Protein AF-A0A8J4RQ46-F1 (afdb_monomer_lite)

Foldseek 3Di:
DDDDDPVQWAAAPPDRDIDGVVVDDPVPPDPHDHDPCRVDVPDDPPDPPPPPPPDPPPPDDDDDDDDDDDDDPPPDDDPVNVVVVVVVVVVVVVVVVVVVVVVVVVVVVVVVVVVVVVVVVVVVVVVVVVVVVVVVD

Radius of gyration: 31.61 Å; chains: 1; bounding box: 64×45×90 Å

pLDDT: mean 75.79, std 17.96, range [39.09, 96.69]

Secondary structure (DSSP, 8-state):
-PPPPTTSEEE-SSSS-EEEGGGS-TT--SS----HHHH-TT--SS-------S--------------S------PPPHHHHHHHHHHHHHHHHHHHHHHHHHHHHHHHHHHHHHHHHHHHHHHHHHHHHHHHHTT-

Organism: NCBI:txid60419

Structure (mmCIF, N/CA/C/O backbone):
data_AF-A0A8J4RQ46-F1
#
_entry.id   AF-A0A8J4RQ46-F1
#
loop_
_atom_site.group_PDB
_atom_site.id
_atom_site.type_symbol
_atom_site.label_atom_id
_atom_site.label_alt_id
_atom_site.label_comp_id
_atom_site.label_asym_id
_atom_site.label_entity_id
_atom_site.label_seq_id
_atom_site.pdbx_PDB_ins_code
_atom_site.Cartn_x
_atom_site.Cartn_y
_atom_site.Cartn_z
_atom_site.occupancy
_atom_site.B_iso_or_equiv
_atom_site.auth_seq_id
_atom_site.auth_comp_id
_atom_site.auth_asym_id
_atom_site.auth_atom_id
_atom_site.pdbx_PDB_model_num
ATOM 1 N N . MET A 1 1 ? -2.912 -4.728 -5.666 1.00 60.19 1 MET A N 1
ATOM 2 C CA . MET A 1 1 ? -3.893 -5.707 -6.179 1.00 60.19 1 MET A CA 1
ATOM 3 C C . MET A 1 1 ? -4.315 -6.600 -5.025 1.00 60.19 1 MET A C 1
ATOM 5 O O . MET A 1 1 ? -3.436 -6.965 -4.250 1.00 60.19 1 MET A O 1
ATOM 9 N N . PRO A 1 2 ? -5.613 -6.889 -4.857 1.00 73.19 2 PRO A N 1
ATOM 10 C CA . PRO A 1 2 ? -6.072 -7.859 -3.867 1.00 73.19 2 PRO A CA 1
ATOM 11 C C . PRO A 1 2 ? -5.548 -9.264 -4.205 1.00 73.19 2 PRO A C 1
ATOM 13 O O . PRO A 1 2 ? -5.296 -9.569 -5.369 1.00 73.19 2 PRO A O 1
ATOM 16 N N . LEU A 1 3 ? -5.357 -10.101 -3.183 1.00 68.81 3 LEU A N 1
ATOM 17 C CA . LEU A 1 3 ? -4.993 -11.506 -3.374 1.00 68.81 3 LEU A CA 1
ATOM 18 C C . LEU A 1 3 ? -6.173 -12.268 -4.006 1.00 68.81 3 LEU A C 1
ATOM 20 O O . LEU A 1 3 ? -7.305 -12.076 -3.555 1.00 68.81 3 LEU A O 1
ATOM 24 N N . PRO A 1 4 ? -5.933 -13.138 -5.007 1.00 76.06 4 PRO A N 1
ATOM 25 C CA . PRO A 1 4 ? -6.993 -13.926 -5.622 1.00 76.06 4 PRO A CA 1
ATOM 26 C C . PRO A 1 4 ? -7.638 -14.907 -4.647 1.00 76.06 4 PRO A C 1
ATOM 28 O O . PRO A 1 4 ? -6.987 -15.466 -3.753 1.00 76.06 4 PRO A O 1
ATOM 31 N N . LEU A 1 5 ? -8.926 -15.166 -4.874 1.00 80.38 5 LEU A N 1
ATOM 32 C CA . LEU A 1 5 ? -9.668 -16.208 -4.171 1.00 80.38 5 LEU A CA 1
ATOM 33 C C . LEU A 1 5 ? -9.029 -17.589 -4.416 1.00 80.38 5 LEU A C 1
ATOM 35 O O . LEU A 1 5 ? -8.454 -17.818 -5.481 1.00 80.38 5 LEU A O 1
ATOM 39 N N . PRO A 1 6 ? -9.146 -18.546 -3.473 1.00 79.00 6 PRO A N 1
ATOM 40 C CA . PRO A 1 6 ? -8.513 -19.862 -3.591 1.00 79.00 6 PRO A CA 1
ATOM 41 C C . PRO A 1 6 ? -8.849 -20.656 -4.860 1.00 79.00 6 PRO A C 1
ATOM 43 O O . PRO A 1 6 ? -8.030 -21.448 -5.304 1.00 79.00 6 PRO A O 1
ATOM 46 N N . ILE A 1 7 ? -10.034 -20.442 -5.433 1.00 80.44 7 ILE A N 1
ATOM 47 C CA . ILE A 1 7 ? -10.521 -21.148 -6.630 1.00 80.44 7 ILE A CA 1
ATOM 48 C C . ILE A 1 7 ? -9.945 -20.539 -7.919 1.00 80.44 7 ILE A C 1
ATOM 50 O O . ILE A 1 7 ? -9.837 -21.215 -8.939 1.00 80.44 7 ILE A O 1
ATOM 54 N N . ASP A 1 8 ? -9.559 -19.266 -7.865 1.00 82.62 8 ASP A N 1
ATOM 55 C CA . ASP A 1 8 ? -9.126 -18.484 -9.025 1.00 82.62 8 ASP A CA 1
ATOM 56 C C . ASP A 1 8 ? -7.611 -18.235 -9.027 1.00 82.62 8 ASP A C 1
ATOM 58 O O . ASP A 1 8 ? -7.089 -17.391 -9.757 1.00 82.62 8 ASP A O 1
ATOM 62 N N . ARG A 1 9 ? -6.884 -18.974 -8.184 1.00 87.06 9 ARG A N 1
ATOM 63 C CA . ARG A 1 9 ? -5.434 -18.875 -8.060 1.00 87.06 9 ARG A CA 1
ATOM 64 C C . ARG A 1 9 ? -4.755 -20.175 -8.457 1.00 87.06 9 ARG A C 1
ATOM 66 O O . ARG A 1 9 ? -5.189 -21.261 -8.086 1.00 87.06 9 ARG A O 1
ATOM 73 N N . LEU A 1 10 ? -3.639 -20.041 -9.151 1.00 87.00 10 LEU A N 1
ATOM 74 C CA . LEU A 1 10 ? -2.730 -21.120 -9.499 1.00 87.00 10 LEU A CA 1
ATOM 75 C C . LEU A 1 10 ? -1.450 -20.937 -8.688 1.00 87.00 10 LEU A C 1
ATOM 77 O O . LEU A 1 10 ? -0.909 -19.833 -8.642 1.00 87.00 10 LEU A O 1
ATOM 81 N N . VAL A 1 11 ? -0.989 -22.002 -8.031 1.00 89.00 11 VAL A N 1
ATOM 82 C CA . VAL A 1 11 ? 0.237 -22.001 -7.219 1.00 89.00 11 VAL A CA 1
ATOM 83 C C . VAL A 1 11 ? 1.302 -22.810 -7.940 1.00 89.00 11 VAL A C 1
ATOM 85 O O . VAL A 1 11 ? 1.012 -23.890 -8.455 1.00 89.00 11 VAL A O 1
ATOM 88 N N . CYS A 1 12 ? 2.511 -22.259 -8.042 1.00 90.00 12 CYS A N 1
ATOM 89 C CA . CYS A 1 12 ? 3.616 -22.923 -8.725 1.00 90.00 12 CYS A CA 1
ATOM 90 C C . CYS A 1 12 ? 4.026 -24.195 -7.970 1.00 90.00 12 CYS A C 1
ATOM 92 O O . CYS A 1 12 ? 4.080 -24.196 -6.743 1.00 90.00 12 CYS A O 1
ATOM 94 N N . LEU A 1 13 ? 4.372 -25.263 -8.693 1.00 89.69 13 LEU A N 1
ATOM 95 C CA . LEU A 1 13 ? 4.847 -26.503 -8.065 1.00 89.69 13 LEU A CA 1
ATOM 96 C C . LEU A 1 13 ? 6.191 -26.361 -7.333 1.00 89.69 13 LEU A C 1
ATOM 98 O O . LEU A 1 13 ? 6.443 -27.084 -6.375 1.00 89.69 13 LEU A O 1
ATOM 102 N N . ASN A 1 14 ? 7.052 -25.446 -7.783 1.00 89.69 14 ASN A N 1
ATOM 103 C CA . ASN A 1 14 ? 8.446 -25.376 -7.334 1.00 89.69 14 ASN A CA 1
ATOM 104 C C . ASN A 1 14 ? 8.740 -24.187 -6.407 1.00 89.69 14 ASN A C 1
ATOM 106 O O . ASN A 1 14 ? 9.856 -24.065 -5.904 1.00 89.69 14 ASN A O 1
ATOM 110 N N . CYS A 1 15 ? 7.779 -23.281 -6.203 1.00 88.69 15 CYS A N 1
ATOM 111 C CA . CYS A 1 15 ? 7.960 -22.084 -5.381 1.00 88.69 15 CYS A CA 1
ATOM 112 C C . CYS A 1 15 ? 6.608 -21.497 -4.928 1.00 8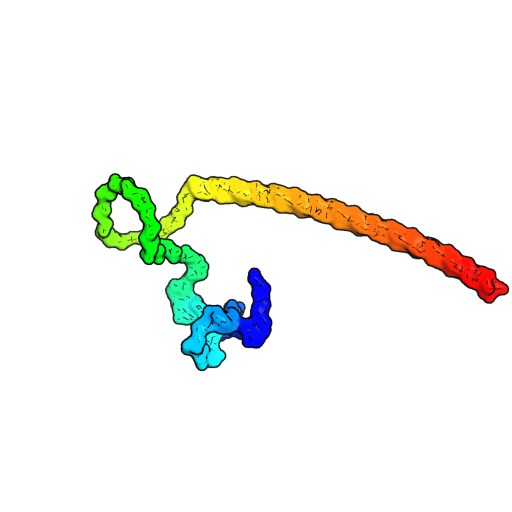8.69 15 CYS A C 1
ATOM 114 O O . CYS A 1 15 ? 5.580 -21.789 -5.535 1.00 88.69 15 CYS A O 1
ATOM 116 N N . PRO A 1 16 ? 6.572 -20.608 -3.919 1.00 89.94 16 PRO A N 1
ATOM 117 C CA . PRO A 1 16 ? 5.328 -20.003 -3.425 1.00 89.94 16 PRO A CA 1
ATOM 118 C C . PRO A 1 16 ? 4.733 -18.920 -4.358 1.00 89.94 16 PRO A C 1
ATOM 120 O O . PRO A 1 16 ? 4.044 -18.012 -3.897 1.00 89.94 16 PRO A O 1
ATOM 123 N N . SER A 1 17 ? 5.005 -18.973 -5.668 1.00 87.81 17 SER A N 1
ATOM 124 C CA . SER A 1 17 ? 4.465 -18.024 -6.651 1.00 87.81 17 SER A CA 1
ATOM 125 C C . SER A 1 17 ? 2.996 -18.320 -6.967 1.00 87.81 17 SER A C 1
ATOM 127 O O . SER A 1 17 ? 2.614 -19.482 -7.118 1.00 87.81 17 SER A O 1
ATOM 129 N N . ILE A 1 18 ? 2.186 -17.262 -7.090 1.00 89.06 18 ILE A N 1
ATOM 130 C CA . ILE A 1 18 ? 0.737 -17.331 -7.312 1.00 89.06 18 ILE A CA 1
ATOM 131 C C . ILE A 1 18 ? 0.361 -16.505 -8.546 1.00 89.06 18 ILE A C 1
ATOM 133 O O . ILE A 1 18 ? 0.777 -15.353 -8.669 1.00 89.06 18 ILE A O 1
ATOM 137 N N . ALA A 1 19 ? -0.470 -17.063 -9.425 1.00 86.25 19 ALA A N 1
ATOM 138 C CA . ALA A 1 19 ? -1.074 -16.358 -10.557 1.00 86.25 19 ALA A CA 1
ATOM 139 C C . ALA A 1 19 ? -2.605 -16.453 -10.521 1.00 86.25 19 ALA A C 1
ATOM 141 O O . ALA A 1 19 ? -3.158 -17.394 -9.959 1.00 86.25 19 ALA A O 1
ATOM 142 N N . HIS A 1 20 ? -3.291 -15.489 -11.138 1.00 87.94 20 HIS A N 1
ATOM 143 C CA . HIS A 1 20 ? -4.729 -15.601 -11.399 1.00 87.94 20 HIS A CA 1
ATOM 144 C C . HIS A 1 20 ? -4.955 -16.593 -12.538 1.00 87.94 20 HIS A C 1
ATOM 146 O O . HIS A 1 20 ? -4.233 -16.538 -13.538 1.00 87.94 20 HIS A O 1
ATOM 152 N N . ARG A 1 21 ? -5.975 -17.448 -12.434 1.00 84.69 21 ARG A N 1
ATOM 153 C CA . ARG A 1 21 ? -6.312 -18.411 -13.494 1.00 84.69 21 ARG A CA 1
ATOM 154 C C . ARG A 1 21 ? -6.663 -17.709 -14.809 1.00 84.69 21 ARG A C 1
ATOM 156 O O . ARG A 1 21 ? -6.296 -18.198 -15.869 1.00 84.69 21 ARG A O 1
ATOM 163 N N . SER A 1 22 ? -7.287 -16.532 -14.735 1.00 83.19 22 SER A N 1
ATOM 164 C CA . SER A 1 22 ? -7.620 -15.684 -15.890 1.00 83.19 22 SER A CA 1
ATOM 165 C C . SER A 1 22 ? -6.415 -15.027 -16.574 1.00 83.19 22 SER A C 1
ATOM 167 O O . SER A 1 22 ? -6.528 -14.594 -17.716 1.00 83.19 22 SER A O 1
ATOM 169 N N . CYS A 1 23 ? -5.279 -14.903 -15.883 1.00 85.19 23 CYS A N 1
ATOM 170 C CA . CYS A 1 23 ? -4.070 -14.270 -16.421 1.00 85.19 23 CYS A CA 1
ATOM 171 C C . CYS A 1 23 ? -3.114 -15.277 -17.075 1.00 85.19 23 CYS A C 1
ATOM 173 O O . CYS A 1 23 ? -2.061 -14.878 -17.572 1.00 85.19 23 CYS A O 1
ATOM 175 N N . VAL A 1 24 ? -3.448 -16.569 -17.044 1.00 79.06 24 VAL A N 1
ATOM 176 C CA . VAL A 1 24 ? -2.661 -17.641 -17.656 1.00 79.06 24 VAL A CA 1
ATOM 177 C C . VAL A 1 24 ? -3.392 -18.116 -18.917 1.00 79.06 24 VAL A C 1
ATOM 179 O O . VAL A 1 24 ? -4.592 -18.381 -18.840 1.00 79.06 24 VAL A O 1
ATOM 182 N N . PRO A 1 25 ? -2.714 -18.221 -20.076 1.00 73.50 25 PRO A N 1
ATOM 183 C CA . PRO A 1 25 ? -3.334 -18.717 -21.299 1.00 73.50 25 PRO A CA 1
ATOM 184 C C . PRO A 1 25 ? -3.971 -20.108 -21.108 1.00 73.50 25 PRO A C 1
ATOM 186 O O . PRO A 1 25 ? -3.369 -20.969 -20.457 1.00 73.50 25 PRO A O 1
ATOM 189 N N . PRO A 1 26 ? -5.163 -20.354 -21.687 1.00 62.62 26 PRO A N 1
ATOM 190 C CA . PRO A 1 26 ? -5.929 -21.589 -21.492 1.00 62.62 26 PRO A CA 1
ATOM 191 C C . PRO A 1 26 ? -5.242 -22.852 -22.038 1.00 62.62 26 PRO A C 1
ATOM 193 O O . PRO A 1 26 ? -5.620 -23.956 -21.652 1.00 62.62 26 PRO A O 1
ATOM 196 N N . ASP A 1 27 ? -4.195 -22.710 -22.856 1.00 56.25 27 ASP A N 1
ATOM 197 C CA . ASP A 1 27 ? -3.423 -23.832 -23.412 1.00 56.25 27 ASP A CA 1
ATOM 198 C C . ASP A 1 27 ? -2.592 -24.575 -22.347 1.00 56.25 27 ASP A C 1
ATOM 200 O O . ASP A 1 27 ? -2.075 -25.666 -22.585 1.00 56.25 27 ASP A O 1
ATOM 204 N N . SER A 1 28 ? -2.507 -24.033 -21.127 1.00 55.25 28 SER A N 1
ATOM 205 C CA . SER A 1 28 ? -1.947 -24.712 -19.957 1.00 55.25 28 SER A CA 1
ATOM 206 C C . SER A 1 28 ? -3.003 -25.605 -19.282 1.00 55.25 28 SER A C 1
ATOM 208 O O . SER A 1 28 ? -3.315 -25.469 -18.103 1.00 55.25 28 SER A O 1
ATOM 210 N N . SER A 1 29 ? -3.562 -26.555 -20.038 1.00 51.69 29 SER A N 1
ATOM 211 C CA . SER A 1 29 ? -4.459 -27.616 -19.538 1.00 51.69 29 SER A CA 1
ATOM 212 C C . SER A 1 29 ? -3.715 -28.703 -18.733 1.00 51.69 29 SER A C 1
ATOM 214 O O . SER A 1 29 ? -4.239 -29.797 -18.509 1.00 51.69 29 SER A O 1
ATOM 216 N N . ALA A 1 30 ? -2.481 -28.439 -18.303 1.00 55.38 30 ALA A N 1
ATOM 217 C CA . ALA A 1 30 ? -1.768 -29.320 -17.395 1.00 55.38 30 ALA A CA 1
ATOM 218 C C . ALA A 1 30 ? -2.263 -29.074 -15.955 1.00 55.38 30 ALA A C 1
ATOM 220 O O . ALA A 1 30 ? -2.442 -27.922 -15.560 1.00 55.38 30 ALA A O 1
ATOM 221 N N . PRO A 1 31 ? -2.427 -30.118 -15.122 1.00 62.25 31 PRO A N 1
ATOM 222 C CA . PRO A 1 31 ? -2.817 -29.968 -13.713 1.00 62.25 31 PRO A CA 1
ATOM 223 C C . PRO A 1 31 ? -1.754 -29.250 -12.855 1.00 62.25 31 PRO A C 1
ATOM 225 O O . PRO A 1 31 ? -1.962 -29.020 -11.666 1.00 62.25 31 PRO A O 1
ATOM 228 N N . SER A 1 32 ? -0.609 -28.905 -13.448 1.00 75.56 32 SER A N 1
ATOM 229 C CA . SER A 1 32 ? 0.578 -28.363 -12.802 1.00 75.56 32 SER A CA 1
ATOM 230 C C . SER A 1 32 ? 0.969 -27.009 -13.396 1.00 75.56 32 SER A C 1
ATOM 232 O O . SER A 1 32 ? 1.524 -26.942 -14.493 1.00 75.56 32 SER A O 1
ATOM 234 N N . PHE A 1 33 ? 0.726 -25.929 -12.656 1.00 86.38 33 PHE A N 1
ATOM 235 C CA . PHE A 1 33 ? 1.205 -24.593 -13.008 1.00 86.38 33 PHE A CA 1
ATOM 236 C C . PHE A 1 33 ? 2.688 -24.436 -12.631 1.00 86.38 33 PHE A C 1
ATOM 238 O O . PHE A 1 33 ? 3.099 -24.744 -11.509 1.00 86.38 33 PHE A O 1
ATOM 245 N N . LEU A 1 34 ? 3.490 -23.918 -13.563 1.00 88.00 34 LEU A N 1
ATOM 246 C CA . LEU A 1 34 ? 4.850 -23.443 -13.314 1.00 88.00 34 LEU A CA 1
ATOM 247 C C . LEU A 1 34 ? 4.884 -21.938 -13.554 1.00 88.00 34 LEU A C 1
ATOM 249 O O . LEU A 1 34 ? 4.493 -21.465 -14.620 1.00 88.00 34 LEU A O 1
ATOM 253 N N . CYS A 1 35 ? 5.358 -21.171 -12.574 1.00 88.19 35 CYS A N 1
ATOM 254 C CA . CYS A 1 35 ? 5.505 -19.736 -12.771 1.00 88.19 35 CYS A CA 1
ATOM 255 C C . CYS A 1 35 ? 6.589 -19.450 -13.826 1.00 88.19 35 CYS A C 1
ATOM 257 O O . CYS A 1 35 ? 7.519 -20.249 -13.981 1.00 88.19 35 CYS A O 1
ATOM 259 N N . PRO A 1 36 ? 6.541 -18.295 -14.508 1.00 83.62 36 PRO A N 1
ATOM 260 C CA . PRO A 1 36 ? 7.454 -17.999 -15.610 1.00 83.62 36 PRO A CA 1
ATOM 261 C C . PRO A 1 36 ? 8.962 -18.194 -15.322 1.00 83.62 36 PRO A C 1
ATOM 263 O O . PRO A 1 36 ? 9.622 -18.766 -16.184 1.00 83.62 36 PRO A O 1
ATOM 266 N N . PRO A 1 37 ? 9.512 -17.873 -14.128 1.00 84.25 37 PRO A N 1
ATOM 267 C CA . PRO A 1 37 ? 10.910 -18.179 -13.782 1.00 84.25 37 PRO A CA 1
ATOM 268 C C . PRO A 1 37 ? 11.289 -19.661 -13.831 1.00 84.25 37 PRO A C 1
ATOM 270 O O . PRO A 1 37 ? 12.433 -20.001 -14.101 1.00 84.25 37 PRO A O 1
ATOM 273 N N . TYR A 1 38 ? 10.340 -20.546 -13.518 1.00 86.38 38 TYR A N 1
ATOM 274 C CA . TYR A 1 38 ? 10.564 -21.992 -13.498 1.00 86.38 38 TYR A CA 1
ATOM 275 C C . TYR A 1 38 ? 10.184 -22.648 -14.822 1.00 86.38 38 TYR A C 1
ATOM 277 O O . TYR A 1 38 ? 10.753 -23.676 -15.171 1.00 86.38 38 TYR A O 1
ATOM 285 N N . SER A 1 39 ? 9.240 -22.065 -15.564 1.00 84.25 39 SER A N 1
ATOM 286 C CA . SER A 1 39 ? 8.931 -22.513 -16.923 1.00 84.25 39 SER A CA 1
ATOM 287 C C . SER A 1 39 ? 10.004 -22.091 -17.930 1.00 84.25 39 SER A C 1
ATOM 289 O O . SER A 1 39 ? 10.187 -22.779 -18.931 1.00 84.25 39 SER A O 1
ATOM 291 N N . ASN A 1 40 ? 10.684 -20.962 -17.711 1.00 78.62 40 ASN A N 1
ATOM 292 C CA . ASN A 1 40 ? 11.714 -20.442 -18.602 1.00 78.62 40 ASN A CA 1
ATOM 293 C C . ASN A 1 40 ? 12.900 -19.888 -17.786 1.00 78.62 40 ASN A C 1
ATOM 295 O O . ASN A 1 40 ? 12.741 -18.874 -17.104 1.00 78.62 40 ASN A O 1
ATOM 299 N N . PRO A 1 41 ? 14.105 -20.478 -17.900 1.00 76.56 41 PRO A N 1
ATOM 300 C CA . PRO A 1 41 ? 15.278 -20.045 -17.139 1.00 76.56 41 PRO A CA 1
ATOM 301 C C . PRO A 1 41 ? 15.809 -18.654 -17.532 1.00 76.56 41 PRO A C 1
ATOM 303 O O . PRO A 1 41 ? 16.637 -18.103 -16.815 1.00 76.56 41 PRO A O 1
ATOM 306 N N . ASN A 1 42 ? 15.347 -18.069 -18.644 1.00 76.81 42 ASN A N 1
ATOM 307 C CA . ASN A 1 42 ? 15.700 -16.707 -19.067 1.00 76.81 42 ASN A CA 1
ATOM 308 C C . ASN A 1 42 ? 14.653 -15.653 -18.661 1.00 76.81 42 ASN A C 1
ATOM 310 O O . ASN A 1 42 ? 14.752 -14.495 -19.065 1.00 76.81 42 ASN A O 1
ATOM 314 N N . PHE A 1 43 ? 13.621 -16.029 -17.903 1.00 77.62 43 PHE A N 1
ATOM 315 C CA . PHE A 1 43 ? 12.563 -15.103 -17.518 1.00 77.62 43 PHE A CA 1
ATOM 316 C C . PHE A 1 43 ? 13.025 -14.134 -16.411 1.00 77.62 43 PHE A C 1
ATOM 318 O O . PHE A 1 43 ? 13.496 -14.554 -15.355 1.00 77.62 43 PHE A O 1
ATOM 325 N N . SER A 1 44 ? 12.815 -12.830 -16.620 1.00 74.94 44 SER A N 1
ATOM 326 C CA . SER A 1 44 ? 13.061 -11.772 -15.631 1.00 74.94 44 SER A CA 1
ATOM 327 C C . SER A 1 44 ? 11.790 -10.953 -15.401 1.00 74.94 44 SER A C 1
ATOM 329 O O . SER A 1 44 ? 11.236 -10.400 -16.344 1.00 74.94 44 SER A O 1
ATOM 331 N N . TYR A 1 45 ? 11.349 -10.817 -14.143 1.00 69.50 45 TYR A N 1
ATOM 332 C CA . TYR A 1 45 ? 10.258 -9.896 -13.768 1.00 69.50 45 TYR A CA 1
ATOM 333 C C . TYR A 1 45 ? 10.674 -8.423 -13.826 1.00 69.50 45 TYR A C 1
ATOM 335 O O . TYR A 1 45 ? 9.826 -7.533 -13.867 1.00 69.50 45 TYR A O 1
ATOM 343 N N . PHE A 1 46 ? 11.979 -8.158 -13.783 1.00 67.00 46 PHE A N 1
ATOM 344 C CA . PHE A 1 46 ? 12.514 -6.814 -13.909 1.00 67.00 46 PHE A CA 1
ATOM 345 C C . PHE A 1 46 ? 12.689 -6.527 -15.394 1.00 67.00 46 PHE A C 1
ATOM 347 O O . PHE A 1 46 ? 13.515 -7.160 -16.059 1.00 67.00 46 PHE A O 1
ATOM 354 N N . PHE A 1 47 ? 11.854 -5.612 -15.888 1.00 53.69 47 PHE A N 1
ATOM 355 C CA . PHE A 1 47 ? 11.769 -5.179 -17.276 1.00 53.69 47 PHE A CA 1
ATOM 356 C C . PHE A 1 47 ? 13.158 -5.057 -17.914 1.00 53.69 47 PHE A C 1
ATOM 358 O O . PHE A 1 47 ? 13.944 -4.167 -17.582 1.00 53.69 47 PHE A O 1
ATOM 365 N N . SER A 1 48 ? 13.453 -5.948 -18.857 1.00 48.34 48 SER A N 1
ATOM 366 C CA . SER A 1 48 ? 14.421 -5.662 -19.916 1.00 48.34 48 SER A CA 1
ATOM 367 C C . SER A 1 48 ? 13.736 -5.307 -21.232 1.00 48.34 48 SER A C 1
ATOM 369 O O . SER A 1 48 ? 14.433 -5.007 -22.196 1.00 48.34 48 SER A O 1
ATOM 371 N N . ASP A 1 49 ? 12.404 -5.235 -21.242 1.00 45.97 49 ASP A N 1
ATOM 372 C CA . ASP A 1 49 ? 11.602 -4.939 -22.423 1.00 45.97 49 ASP A CA 1
ATOM 373 C C . ASP A 1 49 ? 11.551 -3.429 -22.686 1.00 45.97 49 ASP A C 1
ATOM 375 O O . ASP A 1 49 ? 10.546 -2.751 -22.485 1.00 45.97 49 ASP A O 1
ATOM 379 N N . PHE A 1 50 ? 12.686 -2.896 -23.135 1.00 47.69 50 PHE A N 1
ATOM 380 C CA . PHE A 1 50 ? 12.712 -1.749 -24.043 1.00 47.69 50 PHE A CA 1
ATOM 381 C C . PHE A 1 50 ? 12.990 -2.193 -25.484 1.00 47.69 50 PHE A C 1
ATOM 383 O O . PHE A 1 50 ? 13.351 -1.364 -26.314 1.00 47.69 50 PHE A O 1
ATOM 390 N N . ASP A 1 51 ? 12.748 -3.462 -25.822 1.00 46.84 51 ASP A N 1
ATOM 391 C CA . ASP A 1 51 ? 12.498 -3.849 -27.212 1.00 46.84 51 ASP A CA 1
ATOM 392 C C . ASP A 1 51 ? 11.064 -3.456 -27.595 1.00 46.84 51 ASP A C 1
ATOM 394 O O . ASP A 1 51 ? 10.201 -4.268 -27.918 1.00 46.84 51 ASP A O 1
ATOM 398 N N . LEU A 1 52 ? 10.804 -2.148 -27.556 1.00 45.12 52 LEU A N 1
ATOM 399 C CA . LEU A 1 52 ? 9.782 -1.545 -28.396 1.00 45.12 52 LEU A CA 1
ATOM 400 C C . LEU A 1 52 ? 10.375 -1.446 -29.803 1.00 45.12 52 LEU A C 1
ATOM 402 O O . LEU A 1 52 ? 10.770 -0.371 -30.263 1.00 45.12 52 LEU A O 1
ATOM 406 N N . ASP A 1 53 ? 10.341 -2.567 -30.524 1.00 47.38 53 ASP A N 1
ATOM 407 C CA . ASP A 1 53 ? 10.048 -2.518 -31.955 1.00 47.38 53 ASP A CA 1
ATOM 408 C C . ASP A 1 53 ? 8.589 -2.049 -32.111 1.00 47.38 53 ASP A C 1
ATOM 410 O O . ASP A 1 53 ? 7.652 -2.799 -32.359 1.00 47.38 53 ASP A O 1
ATOM 414 N N . ALA A 1 54 ? 8.365 -0.768 -31.833 1.00 49.59 54 ALA A N 1
ATOM 415 C CA . ALA A 1 54 ? 7.188 -0.050 -32.276 1.00 49.59 54 ALA A CA 1
ATOM 416 C C . ALA A 1 54 ? 7.582 1.413 -32.417 1.00 49.59 54 ALA A C 1
ATOM 418 O O . ALA A 1 54 ? 7.688 2.157 -31.443 1.00 49.59 54 ALA A O 1
ATOM 419 N N . LYS A 1 55 ? 7.832 1.787 -33.674 1.00 45.44 55 LYS A N 1
ATOM 420 C CA . LYS A 1 55 ? 7.874 3.139 -34.245 1.00 45.44 55 LYS A CA 1
ATOM 421 C C . LYS A 1 55 ? 7.272 4.238 -33.348 1.00 45.44 55 LYS A C 1
ATOM 423 O O . LYS A 1 55 ? 6.206 4.769 -33.643 1.00 45.44 55 LYS A O 1
ATOM 428 N N . THR A 1 56 ? 7.994 4.692 -32.331 1.00 45.53 56 THR A N 1
ATOM 429 C CA . THR A 1 56 ? 7.791 6.040 -31.805 1.00 45.53 56 THR A CA 1
ATOM 430 C C . THR A 1 56 ? 8.763 6.915 -32.560 1.00 45.53 56 THR A C 1
ATOM 432 O O . THR A 1 56 ? 9.974 6.710 -32.531 1.00 45.53 56 THR A O 1
ATOM 435 N N . LYS A 1 57 ? 8.186 7.831 -33.331 1.00 47.06 57 LYS A N 1
ATOM 436 C CA . LYS A 1 57 ? 8.817 8.787 -34.236 1.00 47.06 57 LYS A CA 1
ATOM 437 C C . LYS A 1 57 ? 9.892 9.588 -33.482 1.00 47.06 57 LYS A C 1
ATOM 439 O O . LYS A 1 57 ? 9.638 10.694 -33.017 1.00 47.06 57 LYS A O 1
ATOM 444 N N . ARG A 1 58 ? 11.094 9.019 -33.339 1.00 47.59 58 ARG A N 1
ATOM 445 C CA . ARG A 1 58 ? 12.280 9.727 -32.859 1.00 47.59 58 ARG A CA 1
ATOM 446 C C . ARG A 1 58 ? 12.500 10.874 -33.833 1.00 47.59 58 ARG A C 1
ATOM 448 O O . ARG A 1 58 ? 12.655 10.658 -35.037 1.00 47.59 58 ARG A O 1
ATOM 455 N N . ILE A 1 59 ? 12.470 12.091 -33.308 1.00 53.97 59 ILE A N 1
ATOM 456 C CA . ILE A 1 59 ? 12.972 13.269 -34.002 1.00 53.97 59 ILE A CA 1
ATOM 457 C C . ILE A 1 59 ? 14.380 12.900 -34.489 1.00 53.97 59 ILE A C 1
ATOM 459 O O . ILE A 1 59 ? 15.240 12.522 -33.695 1.00 53.97 59 ILE A O 1
ATOM 463 N N . LYS A 1 60 ? 14.572 12.887 -35.812 1.00 41.12 60 LYS A N 1
ATOM 464 C CA . LYS A 1 60 ? 15.855 12.575 -36.444 1.00 41.12 60 LYS A CA 1
ATOM 465 C C . LYS A 1 60 ? 16.842 13.686 -36.099 1.00 41.12 60 LYS A C 1
ATOM 467 O O . LYS A 1 60 ? 16.856 14.709 -36.776 1.00 41.12 60 LYS A O 1
ATOM 472 N N . THR A 1 61 ? 17.712 13.464 -35.128 1.00 51.56 61 THR A N 1
ATOM 473 C CA . THR A 1 61 ? 19.033 14.096 -35.140 1.00 51.56 61 THR A CA 1
ATOM 474 C C . THR A 1 61 ? 19.956 13.145 -35.889 1.00 51.56 61 THR A C 1
ATOM 476 O O . THR A 1 61 ? 20.094 11.980 -35.520 1.00 51.56 61 THR A O 1
ATOM 479 N N . LYS A 1 62 ? 20.486 13.604 -37.028 1.00 51.41 62 LYS A N 1
ATOM 480 C CA . LYS A 1 62 ? 21.450 12.846 -37.824 1.00 51.41 62 LYS A CA 1
ATOM 481 C C . LYS A 1 62 ? 22.719 12.683 -36.999 1.00 51.41 62 LYS A C 1
ATOM 483 O O . LYS A 1 62 ? 23.370 13.686 -36.741 1.00 51.41 62 LYS A O 1
ATOM 488 N N . ASP A 1 63 ? 23.109 11.451 -36.707 1.00 52.78 63 ASP A N 1
ATOM 489 C CA . ASP A 1 63 ? 24.533 11.168 -36.628 1.00 52.78 63 ASP A CA 1
ATOM 490 C C . ASP A 1 63 ? 24.864 9.785 -37.185 1.00 52.78 63 ASP A C 1
ATOM 492 O O . ASP A 1 63 ? 24.095 8.828 -37.049 1.00 52.78 63 ASP A O 1
ATOM 496 N N . LYS A 1 64 ? 25.973 9.736 -37.919 1.00 52.88 64 LYS A N 1
ATOM 497 C CA . LYS A 1 64 ? 26.503 8.558 -38.606 1.00 52.88 64 LYS A CA 1
ATOM 498 C C . LYS A 1 64 ? 27.285 7.723 -37.594 1.00 52.88 64 LYS A C 1
ATOM 500 O O . LYS A 1 64 ? 28.287 8.190 -37.072 1.00 52.88 64 LYS A O 1
ATOM 505 N N . GLY A 1 65 ? 26.915 6.461 -37.410 1.00 46.66 65 GLY A N 1
ATOM 506 C CA . GLY A 1 65 ? 27.743 5.505 -36.676 1.00 46.66 65 GLY A CA 1
ATOM 507 C C . GLY A 1 65 ? 27.347 4.075 -37.010 1.00 46.66 65 GLY A C 1
ATOM 508 O O . GLY A 1 65 ? 26.205 3.682 -36.804 1.00 46.66 65 GLY A O 1
ATOM 509 N N . ASN A 1 66 ? 28.279 3.323 -37.583 1.00 53.16 66 ASN A N 1
ATOM 510 C CA . ASN A 1 66 ? 28.174 1.907 -37.915 1.00 53.16 66 ASN A CA 1
ATOM 511 C C . ASN A 1 66 ? 28.330 1.047 -36.648 1.00 53.16 66 ASN A C 1
ATOM 513 O O . ASN A 1 66 ? 29.357 1.116 -35.984 1.00 53.16 66 ASN A O 1
ATOM 517 N N . SER A 1 67 ? 27.359 0.193 -36.316 1.00 48.28 67 SER A N 1
ATOM 518 C CA . SER A 1 67 ? 27.520 -0.773 -35.222 1.00 48.28 67 SER A CA 1
ATOM 519 C C . SER A 1 67 ? 27.726 -2.184 -35.767 1.00 48.28 67 SER A C 1
ATOM 521 O O . SER A 1 67 ? 26.809 -2.845 -36.249 1.00 48.28 67 SER A O 1
ATOM 523 N N . SER A 1 68 ? 28.971 -2.648 -35.667 1.00 47.88 68 SER A N 1
ATOM 524 C CA . SER A 1 68 ? 29.292 -4.071 -35.643 1.00 47.88 68 SER A CA 1
ATOM 525 C C . SER A 1 68 ? 29.303 -4.554 -34.189 1.00 47.88 68 SER A C 1
ATOM 527 O O . SER A 1 68 ? 29.875 -3.895 -33.328 1.00 47.88 68 SER A O 1
ATOM 529 N N . LEU A 1 69 ? 28.644 -5.695 -33.977 1.00 49.91 69 LEU A N 1
ATOM 530 C CA .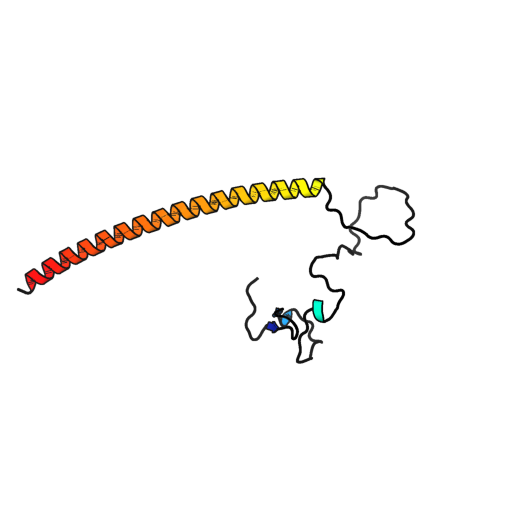 LEU A 1 69 ? 28.800 -6.711 -32.930 1.00 49.91 69 LEU A CA 1
ATOM 531 C C . LEU A 1 69 ? 29.053 -6.307 -31.453 1.00 49.91 69 LEU A C 1
ATOM 533 O O . LEU A 1 69 ? 30.132 -5.877 -31.073 1.00 49.91 69 LEU A O 1
ATOM 537 N N . ARG A 1 70 ? 28.100 -6.744 -30.612 1.00 45.66 70 ARG A N 1
ATOM 538 C CA . ARG A 1 70 ? 28.307 -7.546 -29.382 1.00 45.66 70 ARG A CA 1
ATOM 539 C C . ARG A 1 70 ? 29.153 -6.912 -28.258 1.00 45.66 70 ARG A C 1
ATOM 541 O O . ARG A 1 70 ? 30.374 -6.969 -28.272 1.00 45.66 70 ARG A O 1
ATOM 548 N N . GLY A 1 71 ? 28.494 -6.469 -27.185 1.00 39.09 71 GLY A N 1
ATOM 549 C CA . GLY A 1 71 ? 29.155 -6.109 -25.926 1.00 39.09 71 GLY A CA 1
ATOM 550 C C . GLY A 1 71 ? 28.155 -5.904 -24.788 1.00 39.09 71 GLY A C 1
ATOM 551 O O . GLY A 1 71 ? 27.073 -5.374 -25.011 1.00 39.09 71 GLY A O 1
ATOM 552 N N . HIS A 1 72 ? 28.498 -6.380 -23.590 1.00 51.25 72 HIS A N 1
ATOM 553 C CA . HIS A 1 72 ? 27.743 -6.251 -22.341 1.00 51.25 72 HIS A CA 1
ATOM 554 C C . HIS A 1 72 ? 27.207 -4.825 -22.117 1.00 51.25 72 HIS A C 1
ATOM 556 O O . HIS A 1 72 ? 27.983 -3.908 -21.875 1.00 51.25 72 HIS A O 1
ATOM 562 N N . ASN A 1 73 ? 25.883 -4.644 -22.129 1.00 48.38 73 ASN A N 1
ATOM 563 C CA . ASN A 1 73 ? 25.267 -3.393 -21.689 1.00 48.38 73 ASN A CA 1
ATOM 564 C C . ASN A 1 73 ? 24.953 -3.495 -20.197 1.00 48.38 73 ASN A C 1
ATOM 566 O O . ASN A 1 73 ? 23.850 -3.869 -19.794 1.00 48.38 73 ASN A O 1
ATOM 570 N N . GLU A 1 74 ? 25.948 -3.174 -19.379 1.00 56.25 74 GLU A N 1
ATOM 571 C CA . GLU A 1 74 ? 25.743 -2.713 -18.013 1.00 56.25 74 GLU A CA 1
ATOM 572 C C . GLU A 1 74 ? 24.846 -1.466 -18.102 1.00 56.25 74 GLU A C 1
ATOM 574 O O . GLU A 1 74 ? 25.268 -0.404 -18.558 1.00 56.25 74 GLU A O 1
ATOM 579 N N . LYS A 1 75 ? 23.548 -1.632 -17.815 1.00 59.81 75 LYS A N 1
ATOM 580 C CA . LYS A 1 75 ? 22.528 -0.584 -17.971 1.00 59.81 75 LYS A CA 1
ATOM 581 C C . LYS A 1 75 ? 22.724 0.462 -16.870 1.00 59.81 75 LYS A C 1
ATOM 583 O O . LYS A 1 75 ? 22.029 0.446 -15.856 1.00 59.81 75 LYS A O 1
ATOM 588 N N . ALA A 1 76 ? 23.712 1.333 -17.047 1.00 62.84 76 ALA A N 1
ATOM 589 C CA . ALA A 1 76 ? 23.992 2.435 -16.142 1.00 62.84 76 ALA A CA 1
ATOM 590 C C . ALA A 1 76 ? 22.768 3.362 -16.071 1.00 62.84 76 ALA A C 1
ATOM 592 O O . ALA A 1 76 ? 22.289 3.858 -17.092 1.00 62.84 76 ALA A O 1
ATOM 593 N N . ILE A 1 77 ? 22.247 3.582 -14.861 1.00 66.19 77 ILE A N 1
ATOM 594 C CA . ILE A 1 77 ? 21.227 4.605 -14.630 1.00 66.19 77 ILE A CA 1
ATOM 595 C C . ILE A 1 77 ? 21.894 5.952 -14.891 1.00 66.19 77 ILE A C 1
ATOM 597 O O . ILE A 1 77 ? 22.901 6.290 -14.268 1.00 66.19 77 ILE A O 1
ATOM 601 N N . ASP A 1 78 ? 21.323 6.711 -15.819 1.00 76.75 78 ASP A N 1
ATOM 602 C CA . ASP A 1 78 ? 21.760 8.061 -16.133 1.00 76.75 78 ASP A CA 1
ATOM 603 C C . ASP A 1 78 ? 21.841 8.916 -14.849 1.00 76.75 78 ASP A C 1
ATOM 605 O O . ASP A 1 78 ? 20.932 8.936 -14.000 1.00 76.75 78 ASP A O 1
ATOM 609 N N . LYS A 1 79 ? 22.986 9.579 -14.662 1.00 80.44 79 LYS A N 1
ATOM 610 C CA . LYS A 1 79 ? 23.330 10.284 -13.419 1.00 80.44 79 LYS A CA 1
ATOM 611 C C . LYS A 1 79 ? 22.339 11.414 -13.139 1.00 80.44 79 LYS A C 1
ATOM 613 O O . LYS A 1 79 ? 22.021 11.685 -11.978 1.00 80.44 79 LYS A O 1
ATOM 618 N N . GLU A 1 80 ? 21.837 12.060 -14.183 1.00 76.81 80 GLU A N 1
ATOM 619 C CA . GLU A 1 80 ? 20.879 13.160 -14.115 1.00 76.81 80 GLU A CA 1
ATOM 620 C C . GLU A 1 80 ? 19.499 12.647 -13.686 1.00 76.81 80 GLU A C 1
ATOM 622 O O . GLU A 1 80 ? 18.905 13.184 -12.745 1.00 76.81 80 GLU A O 1
ATOM 627 N N . SER A 1 81 ? 19.043 11.541 -14.271 1.00 78.62 81 SER A N 1
ATOM 628 C CA . SER A 1 81 ? 17.780 10.878 -13.912 1.00 78.62 81 SER A CA 1
ATOM 629 C C . SER A 1 81 ? 17.755 10.397 -12.451 1.00 78.62 81 SER A C 1
ATOM 631 O O . SER A 1 81 ? 16.751 10.548 -11.748 1.00 78.62 81 SER A O 1
ATOM 633 N N . THR A 1 82 ? 18.890 9.904 -11.945 1.00 86.44 82 THR A N 1
ATOM 634 C CA . THR A 1 82 ? 19.035 9.478 -10.539 1.00 86.44 82 THR A CA 1
ATOM 635 C C . THR A 1 82 ? 18.833 10.638 -9.558 1.00 86.44 82 THR A C 1
ATOM 637 O O . THR A 1 82 ? 18.201 10.469 -8.513 1.00 86.44 82 THR A O 1
ATOM 640 N N . LYS A 1 83 ? 19.326 11.841 -9.888 1.00 89.06 83 LYS A N 1
ATOM 641 C CA . LYS A 1 83 ? 19.165 13.037 -9.038 1.00 89.06 83 LYS A CA 1
ATOM 642 C C . LYS A 1 83 ? 17.701 13.460 -8.938 1.00 89.06 83 LYS A C 1
ATOM 644 O O . LYS A 1 83 ? 17.242 13.793 -7.846 1.00 89.06 83 LYS A O 1
ATOM 649 N N . VAL A 1 84 ? 16.970 13.421 -10.055 1.00 93.06 84 VAL A N 1
ATOM 650 C CA . VAL A 1 84 ? 15.534 13.745 -10.092 1.00 93.06 84 VAL A CA 1
ATOM 651 C C . VAL A 1 84 ? 14.743 12.754 -9.242 1.00 93.06 84 VAL A C 1
ATOM 653 O O . VAL A 1 84 ? 13.937 13.163 -8.404 1.00 93.06 84 VAL A O 1
ATOM 656 N N . LEU A 1 85 ? 15.028 11.457 -9.388 1.00 90.19 85 LEU A N 1
ATOM 657 C CA . LEU A 1 85 ? 14.382 10.417 -8.592 1.00 90.19 85 LEU A CA 1
ATOM 658 C C . LEU A 1 85 ? 14.680 10.576 -7.093 1.00 90.19 85 LEU A C 1
ATOM 660 O O . LEU A 1 85 ? 13.769 10.487 -6.270 1.00 90.19 85 LEU A O 1
ATOM 664 N N . LEU A 1 86 ? 15.932 10.874 -6.730 1.00 93.38 86 LEU A N 1
ATOM 665 C CA . LEU A 1 86 ? 16.325 11.114 -5.341 1.00 93.38 86 LEU A CA 1
ATOM 666 C C . LEU A 1 86 ? 15.612 12.336 -4.745 1.00 93.38 86 LEU A C 1
ATOM 668 O O . LEU A 1 86 ? 15.164 12.290 -3.597 1.00 93.38 86 LEU A O 1
ATOM 672 N N . ALA A 1 87 ? 15.486 13.422 -5.508 1.00 95.75 87 ALA A N 1
ATOM 673 C CA . ALA A 1 87 ? 14.754 14.607 -5.074 1.00 95.75 87 ALA A CA 1
ATOM 674 C C . ALA A 1 87 ? 13.270 14.288 -4.830 1.00 95.75 87 ALA A C 1
ATOM 676 O O . ALA A 1 87 ? 12.737 14.620 -3.768 1.00 95.75 87 ALA A O 1
ATOM 677 N N . ALA A 1 88 ? 12.627 13.573 -5.757 1.00 94.88 88 ALA A N 1
ATOM 678 C CA . ALA A 1 88 ? 11.239 13.143 -5.612 1.00 94.88 88 ALA A CA 1
ATOM 679 C C . ALA A 1 88 ? 11.042 12.231 -4.388 1.00 94.88 88 ALA A C 1
ATOM 681 O O . ALA A 1 88 ? 10.132 12.458 -3.588 1.00 94.88 88 ALA A O 1
ATOM 682 N N . ALA A 1 89 ? 11.930 11.253 -4.184 1.00 96.50 89 ALA A N 1
ATOM 683 C CA . ALA A 1 89 ? 11.885 10.347 -3.037 1.00 96.50 89 ALA A CA 1
ATOM 684 C C . ALA A 1 89 ? 12.006 11.094 -1.698 1.00 96.50 89 ALA A C 1
ATOM 686 O O . ALA A 1 89 ? 11.278 10.797 -0.745 1.00 96.50 89 ALA A O 1
ATOM 687 N N . ARG A 1 90 ? 12.878 12.108 -1.622 1.00 96.44 90 ARG A N 1
ATOM 688 C CA . ARG A 1 90 ? 13.006 12.960 -0.429 1.00 96.44 90 ARG A CA 1
ATOM 689 C C . ARG A 1 90 ? 11.724 13.741 -0.151 1.00 96.44 90 ARG A C 1
ATOM 691 O O . ARG A 1 90 ? 11.273 13.762 0.992 1.00 96.44 90 ARG A O 1
ATOM 698 N N . ILE A 1 91 ? 11.115 14.332 -1.179 1.00 95.44 91 ILE A N 1
ATOM 699 C CA . ILE A 1 91 ? 9.844 15.062 -1.041 1.00 95.44 91 ILE A CA 1
ATOM 700 C C . ILE A 1 91 ? 8.742 14.118 -0.550 1.00 95.44 91 ILE A C 1
ATOM 702 O O . ILE A 1 91 ? 8.064 14.430 0.428 1.00 95.44 91 ILE A O 1
ATOM 706 N N . ALA A 1 92 ? 8.607 12.944 -1.171 1.00 94.06 92 ALA A N 1
ATOM 707 C CA . ALA A 1 92 ? 7.637 11.933 -0.761 1.00 94.06 92 ALA A CA 1
ATOM 708 C C . ALA A 1 92 ? 7.827 11.532 0.709 1.00 94.06 92 ALA A C 1
ATOM 710 O O . ALA A 1 92 ? 6.868 11.532 1.477 1.00 94.06 92 ALA A O 1
ATOM 711 N N . THR A 1 93 ? 9.070 11.290 1.127 1.00 94.88 93 THR A N 1
ATOM 712 C CA . THR A 1 93 ? 9.400 10.935 2.515 1.00 94.88 93 THR A CA 1
ATOM 713 C C . THR A 1 93 ? 8.957 12.022 3.498 1.00 94.88 93 THR A C 1
ATOM 715 O O . THR A 1 93 ? 8.303 11.730 4.500 1.00 94.88 93 THR A O 1
ATOM 718 N N . VAL A 1 94 ? 9.256 13.292 3.205 1.00 95.44 94 VAL A N 1
ATOM 719 C CA . VAL A 1 94 ? 8.860 14.425 4.057 1.00 95.44 94 VAL A CA 1
ATOM 720 C C . VAL A 1 94 ? 7.337 14.558 4.134 1.00 95.44 94 VAL A C 1
ATOM 722 O O . VAL A 1 94 ? 6.790 14.729 5.227 1.00 95.44 94 VAL A O 1
ATOM 725 N N . LEU A 1 95 ? 6.642 14.445 3.001 1.00 95.00 95 LEU A N 1
ATOM 726 C CA . LEU A 1 95 ? 5.181 14.516 2.957 1.00 95.00 95 LEU A CA 1
ATOM 727 C C . LEU A 1 95 ? 4.538 13.380 3.758 1.00 95.00 95 LEU A C 1
ATOM 729 O O . LEU A 1 95 ? 3.652 13.634 4.575 1.00 95.00 95 LEU A O 1
ATOM 733 N N . MET A 1 96 ? 5.013 12.147 3.584 1.00 94.06 96 MET A N 1
ATOM 734 C CA . MET A 1 96 ? 4.481 10.990 4.303 1.00 94.06 96 MET A CA 1
ATOM 735 C C . MET A 1 96 ? 4.718 11.093 5.810 1.00 94.06 96 MET A C 1
ATOM 737 O O . MET A 1 96 ? 3.791 10.852 6.581 1.00 94.06 96 MET A O 1
ATOM 741 N N . ASN A 1 97 ? 5.901 11.532 6.244 1.00 96.06 97 ASN A N 1
ATOM 742 C CA . ASN A 1 97 ? 6.186 11.736 7.666 1.00 96.06 97 ASN A CA 1
ATOM 743 C C . ASN A 1 97 ? 5.282 12.807 8.284 1.00 96.06 97 ASN A C 1
ATOM 745 O O . ASN A 1 97 ? 4.785 12.633 9.398 1.00 96.06 97 ASN A O 1
ATOM 749 N N . LYS A 1 98 ? 5.015 13.894 7.551 1.00 93.56 98 LYS A N 1
ATOM 750 C CA . LYS A 1 98 ? 4.095 14.944 8.002 1.00 93.56 98 LYS A CA 1
ATOM 751 C C . LYS A 1 98 ? 2.668 14.415 8.159 1.00 93.56 98 LYS A C 1
ATOM 753 O O . LYS A 1 98 ? 2.043 14.675 9.183 1.00 93.56 98 LYS A O 1
ATOM 758 N N . VAL A 1 99 ? 2.170 13.659 7.179 1.00 91.56 99 VAL A N 1
ATOM 759 C CA . VAL A 1 99 ? 0.827 13.051 7.229 1.00 91.56 99 VAL A CA 1
ATOM 760 C C . VAL A 1 99 ? 0.730 12.010 8.348 1.00 91.56 99 VAL A C 1
ATOM 762 O O . VAL A 1 99 ? -0.260 11.970 9.076 1.00 91.56 99 VAL A O 1
ATOM 765 N N . ALA A 1 100 ? 1.767 11.198 8.544 1.00 91.94 100 ALA A N 1
ATOM 766 C CA . ALA A 1 100 ? 1.813 10.234 9.637 1.00 91.94 100 ALA A CA 1
ATOM 767 C C . ALA A 1 100 ? 1.785 10.932 11.007 1.00 91.94 100 ALA A C 1
ATOM 769 O O . ALA A 1 100 ? 1.040 10.517 11.895 1.00 91.94 100 ALA A O 1
ATOM 770 N N . ALA A 1 101 ? 2.540 12.021 11.174 1.00 94.19 101 ALA A N 1
ATOM 771 C CA . ALA A 1 101 ? 2.566 12.784 12.418 1.00 94.19 101 ALA A CA 1
ATOM 772 C C . ALA A 1 101 ? 1.201 13.410 12.749 1.00 94.19 101 ALA A C 1
ATOM 774 O O . ALA A 1 101 ? 0.751 13.331 13.896 1.00 94.19 101 ALA A O 1
ATOM 775 N N . THR A 1 102 ? 0.507 13.988 11.762 1.00 92.25 102 THR A N 1
ATOM 776 C CA . THR A 1 102 ? -0.832 14.560 11.979 1.00 92.25 102 THR A CA 1
ATOM 777 C C . THR A 1 102 ? -1.869 13.482 12.287 1.00 92.25 102 THR A C 1
ATOM 779 O O . THR A 1 102 ? -2.656 13.652 13.219 1.00 92.25 102 THR A O 1
ATOM 782 N N . ALA A 1 103 ? -1.832 12.346 11.586 1.00 94.12 103 ALA A N 1
ATOM 783 C CA . ALA A 1 103 ? -2.712 11.211 11.863 1.00 94.12 103 ALA A CA 1
ATOM 784 C C . ALA A 1 103 ? -2.497 10.647 13.279 1.00 94.12 103 ALA A C 1
ATOM 786 O O . ALA A 1 103 ? -3.461 10.375 13.996 1.00 94.12 103 ALA A O 1
ATOM 787 N N . GLN A 1 104 ? -1.242 10.526 13.728 1.00 94.38 104 GLN A N 1
ATOM 788 C CA . GLN A 1 104 ? -0.933 10.100 15.096 1.00 94.38 104 GLN A CA 1
ATOM 789 C C . GLN A 1 104 ? -1.418 11.104 16.145 1.00 94.38 104 GLN A C 1
ATOM 791 O O . GLN A 1 104 ? -1.893 10.694 17.207 1.00 94.38 104 GLN A O 1
ATOM 796 N N . ALA A 1 105 ? -1.296 12.406 15.880 1.00 96.25 105 ALA A N 1
ATOM 797 C CA . ALA A 1 105 ? -1.779 13.442 16.788 1.00 96.25 105 ALA A CA 1
ATOM 798 C C . ALA A 1 105 ? -3.307 13.382 16.949 1.00 96.25 105 ALA A C 1
ATOM 800 O O . ALA A 1 105 ? -3.799 13.400 18.081 1.00 96.25 105 ALA A O 1
ATOM 801 N N . ASP A 1 106 ? -4.045 13.231 15.846 1.00 94.44 106 ASP A N 1
ATOM 802 C CA . ASP A 1 106 ? -5.503 13.074 15.871 1.00 94.44 106 ASP A CA 1
ATOM 803 C C . ASP A 1 106 ? -5.921 11.788 16.600 1.00 94.44 106 ASP A C 1
ATOM 805 O O . ASP A 1 106 ? -6.750 11.826 17.509 1.00 94.44 106 ASP A O 1
ATOM 809 N N . ALA A 1 107 ? -5.278 10.656 16.300 1.00 96.00 107 ALA A N 1
ATOM 810 C CA . ALA A 1 107 ? -5.555 9.393 16.982 1.00 96.00 107 ALA A CA 1
ATOM 811 C C . ALA A 1 107 ? -5.327 9.491 18.501 1.00 96.00 107 ALA A C 1
ATOM 813 O O . ALA A 1 107 ? -6.184 9.090 19.291 1.00 96.00 107 ALA A O 1
ATOM 814 N N . LYS A 1 108 ? -4.204 10.085 18.931 1.00 95.81 108 LYS A N 1
ATOM 815 C CA . LYS A 1 108 ? -3.909 10.306 20.357 1.00 95.81 108 LYS A CA 1
ATOM 816 C C . LYS A 1 108 ? -4.952 11.202 21.022 1.00 95.81 108 LYS A C 1
ATOM 818 O O . LYS A 1 108 ? -5.321 10.939 22.166 1.00 95.81 108 LYS A O 1
ATOM 823 N N . LYS A 1 109 ? -5.433 12.236 20.328 1.00 96.69 109 LYS A N 1
ATOM 824 C CA . LYS A 1 109 ? -6.511 13.098 20.825 1.00 96.69 109 LYS A CA 1
ATOM 825 C C . LYS A 1 109 ? -7.802 12.299 21.021 1.00 96.69 109 LYS A C 1
ATOM 827 O O . LYS A 1 109 ? -8.335 12.285 22.127 1.00 96.69 109 LYS A O 1
ATOM 832 N N . ARG A 1 110 ? -8.234 11.545 20.006 1.00 95.00 110 ARG A N 1
ATOM 833 C CA . ARG A 1 110 ? -9.446 10.709 20.075 1.00 95.00 110 ARG A CA 1
ATOM 834 C C . ARG A 1 110 ? -9.395 9.684 21.208 1.00 95.00 110 ARG A C 1
ATOM 836 O O . ARG A 1 110 ? -10.400 9.466 21.878 1.00 95.00 110 ARG A O 1
ATOM 843 N N . ILE A 1 111 ? -8.231 9.083 21.460 1.00 96.19 111 ILE A N 1
ATOM 844 C CA . ILE A 1 111 ? -8.039 8.146 22.579 1.00 96.19 111 ILE A CA 1
ATOM 845 C C . ILE A 1 111 ? -8.252 8.846 23.929 1.00 96.19 111 ILE A C 1
ATOM 847 O O . ILE A 1 111 ? -8.940 8.306 24.798 1.00 96.19 111 ILE A O 1
ATOM 851 N N . LYS A 1 112 ? -7.688 10.046 24.111 1.00 96.50 112 LYS A N 1
ATOM 852 C CA . LYS A 1 112 ? -7.851 10.824 25.350 1.00 96.50 112 LYS A CA 1
ATOM 853 C C . LYS A 1 112 ? -9.310 11.221 25.572 1.00 96.50 112 LYS A C 1
ATOM 855 O O . LYS A 1 112 ? -9.828 11.008 26.668 1.00 96.50 112 LYS A O 1
ATOM 860 N N . ASP A 1 113 ? -9.974 11.713 24.531 1.00 96.50 113 ASP A N 1
ATOM 861 C CA . ASP A 1 113 ? -11.376 12.137 24.599 1.00 96.50 113 ASP A CA 1
ATOM 862 C C . ASP A 1 113 ? -12.302 10.951 24.922 1.00 96.50 113 ASP A C 1
ATOM 864 O O . ASP A 1 113 ? -13.162 11.048 25.799 1.00 96.50 113 ASP A O 1
ATOM 868 N N . ALA A 1 114 ? -12.076 9.790 24.297 1.00 95.31 114 ALA A N 1
ATOM 869 C CA . ALA A 1 114 ? -12.835 8.571 24.576 1.00 95.31 114 ALA A CA 1
ATOM 870 C C . ALA A 1 114 ? -12.618 8.053 26.007 1.00 95.31 114 ALA A C 1
ATOM 872 O O . ALA A 1 114 ? -13.567 7.603 26.650 1.00 95.31 114 ALA A O 1
ATOM 873 N N . SER A 1 115 ? -11.388 8.124 26.524 1.00 96.00 115 SER A N 1
ATOM 874 C CA . 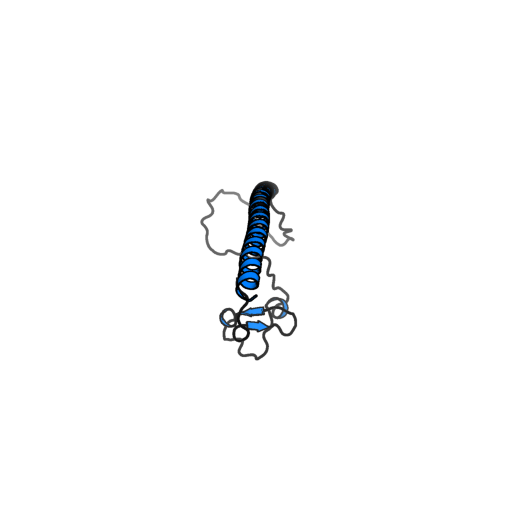SER A 1 115 ? -11.084 7.738 27.908 1.00 96.00 115 SER A CA 1
ATOM 875 C C . SER A 1 115 ? -11.811 8.636 28.914 1.00 96.00 115 SER A C 1
ATOM 877 O O . SER A 1 115 ? -12.458 8.143 29.841 1.00 96.00 115 SER A O 1
ATOM 879 N N . LEU A 1 116 ? -11.793 9.954 28.684 1.00 94.19 116 LEU A N 1
ATOM 880 C CA . LEU A 1 116 ? -12.516 10.911 29.520 1.00 94.19 116 LEU A CA 1
ATOM 881 C C . LEU A 1 116 ? -14.033 10.677 29.471 1.00 94.19 116 LEU A C 1
ATOM 883 O O . LEU A 1 116 ? -14.686 10.679 30.514 1.00 94.19 116 LEU A O 1
ATOM 887 N N . ALA A 1 117 ? -14.593 10.448 28.282 1.00 95.25 117 ALA A N 1
ATOM 888 C CA . ALA A 1 117 ? -16.016 10.162 28.116 1.00 95.25 117 ALA A CA 1
ATOM 889 C C . ALA A 1 117 ? -16.428 8.873 28.845 1.00 95.25 117 ALA A C 1
ATOM 891 O O . ALA A 1 117 ? -17.435 8.866 29.551 1.00 95.25 117 ALA A O 1
ATOM 892 N N . LYS A 1 118 ? -15.616 7.810 28.749 1.00 93.88 118 LYS A N 1
ATOM 893 C CA . LYS A 1 118 ? -15.836 6.562 29.496 1.00 93.88 118 LYS A CA 1
ATOM 894 C C . LYS A 1 118 ? -15.831 6.789 31.005 1.00 93.88 118 LYS A C 1
ATOM 896 O O . LYS A 1 118 ? -16.707 6.264 31.685 1.00 93.88 118 LYS A O 1
ATOM 901 N N . LYS A 1 119 ? -14.886 7.583 31.523 1.00 94.62 119 LYS A N 1
ATOM 902 C CA . LYS A 1 119 ? -14.839 7.922 32.953 1.00 94.62 119 LYS A CA 1
ATOM 903 C C . LYS A 1 119 ? -16.122 8.631 33.397 1.00 94.62 119 LYS A C 1
ATOM 905 O O . LYS A 1 119 ? -16.754 8.183 34.345 1.00 94.62 119 LYS A O 1
ATOM 910 N N . LYS A 1 120 ? -16.544 9.665 32.663 1.00 91.75 120 LYS A N 1
ATOM 911 C CA . LYS A 1 120 ? -17.779 10.408 32.966 1.00 91.75 120 LYS A CA 1
ATOM 912 C C . LYS A 1 120 ? -19.027 9.524 32.909 1.00 91.75 120 LYS A C 1
ATOM 914 O O . LYS A 1 120 ? -19.895 9.635 33.765 1.00 91.75 120 LYS A O 1
ATOM 919 N N . ALA A 1 121 ? -19.114 8.637 31.918 1.00 91.88 121 ALA A N 1
ATOM 920 C CA . ALA A 1 121 ? -20.228 7.701 31.803 1.00 91.88 121 ALA A CA 1
ATOM 921 C C . ALA A 1 121 ? -20.270 6.719 32.985 1.00 91.88 121 ALA A C 1
ATOM 923 O O . ALA A 1 121 ? -21.343 6.463 33.524 1.00 91.88 121 ALA A O 1
ATOM 924 N N . LYS A 1 122 ? -19.111 6.210 33.426 1.00 91.88 122 LYS A N 1
ATOM 925 C CA . LYS A 1 122 ? -19.020 5.332 34.601 1.00 91.88 122 LYS A CA 1
ATOM 926 C C . LYS A 1 122 ? -19.482 6.040 35.876 1.00 91.88 122 LYS A C 1
ATOM 928 O O . LYS A 1 122 ? -20.304 5.485 36.590 1.00 91.88 122 LYS A O 1
ATOM 933 N N . GLU A 1 123 ? -19.017 7.265 36.116 1.00 88.81 123 GLU A N 1
ATOM 934 C CA . GLU A 1 123 ? -19.423 8.066 37.284 1.00 88.81 123 GLU A CA 1
ATOM 935 C C . GLU A 1 123 ? -20.938 8.348 37.284 1.00 88.81 123 GLU A C 1
ATOM 937 O O . GLU A 1 123 ? -21.594 8.245 38.319 1.00 88.81 123 GLU A O 1
ATOM 942 N N . ALA A 1 124 ? -21.529 8.636 36.118 1.00 87.75 124 ALA A N 1
ATOM 943 C CA . ALA A 1 124 ? -22.974 8.836 35.994 1.00 87.75 124 ALA A CA 1
ATOM 944 C C . ALA A 1 124 ? -23.783 7.559 36.293 1.00 87.75 124 ALA A C 1
ATOM 946 O O . ALA A 1 124 ? -24.820 7.628 36.956 1.00 87.75 124 ALA A O 1
ATOM 947 N N . LEU A 1 125 ? -23.301 6.398 35.833 1.00 85.88 125 LEU A N 1
ATOM 948 C CA . LEU A 1 125 ? -23.912 5.102 36.140 1.00 85.88 125 LEU A CA 1
ATOM 949 C C . LEU A 1 125 ? -23.788 4.752 37.626 1.00 85.88 125 LEU A C 1
ATOM 951 O O . LEU A 1 125 ? -24.749 4.262 38.211 1.00 85.88 125 LEU A O 1
ATOM 955 N N . GLU A 1 126 ? -22.645 5.037 38.252 1.00 85.12 126 GLU A N 1
ATOM 956 C CA . GLU A 1 126 ? -22.447 4.834 39.692 1.00 85.12 126 GLU A CA 1
ATOM 957 C C . GLU A 1 126 ? -23.423 5.696 40.501 1.00 85.12 126 GLU A C 1
ATOM 959 O O . GLU A 1 126 ? -24.065 5.188 41.421 1.00 85.12 126 GLU A O 1
ATOM 964 N N . HIS A 1 127 ? -23.639 6.950 40.094 1.00 80.06 127 HIS A N 1
ATOM 965 C CA . HIS A 1 127 ? -24.622 7.831 40.721 1.00 80.06 127 HIS A CA 1
ATOM 966 C C . HIS A 1 127 ? -26.052 7.277 40.592 1.00 80.06 127 HIS A C 1
ATOM 968 O O . HIS A 1 127 ? -26.749 7.142 41.595 1.00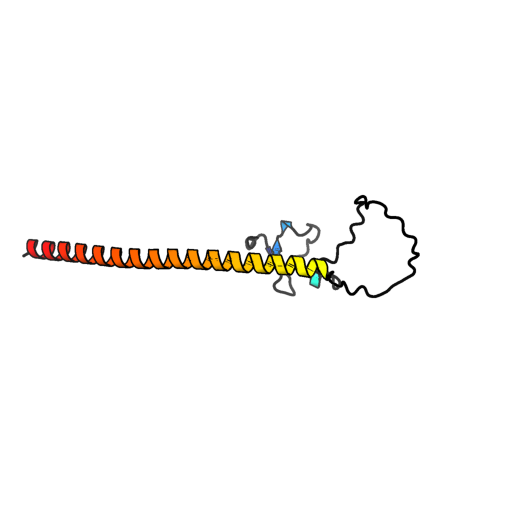 80.06 127 HIS A O 1
ATOM 974 N N . GLN A 1 128 ? -26.474 6.861 39.389 1.00 72.75 128 GLN A N 1
ATOM 975 C CA . GLN A 1 128 ? -27.787 6.227 39.185 1.00 72.75 128 GLN A CA 1
ATOM 976 C C . GLN A 1 128 ? -27.947 4.916 39.964 1.00 72.75 128 GLN A C 1
ATOM 978 O O . GLN A 1 128 ? -29.013 4.673 40.524 1.00 72.75 128 GLN A O 1
ATOM 983 N N . SER A 1 129 ? -26.904 4.089 40.041 1.00 72.50 129 SER A N 1
ATOM 984 C CA . SER A 1 129 ? -26.936 2.837 40.805 1.00 72.50 129 SER A CA 1
ATOM 985 C C . SER A 1 129 ? -27.012 3.072 42.316 1.00 72.50 129 SER A C 1
ATOM 987 O O . SER A 1 129 ? -27.744 2.365 43.003 1.00 72.50 129 SER A O 1
ATOM 989 N N . GLY A 1 130 ? -26.337 4.105 42.833 1.00 66.75 130 GLY A N 1
ATOM 990 C CA . GLY A 1 130 ? -26.430 4.503 44.237 1.00 66.75 130 GLY A CA 1
ATOM 991 C C . GLY A 1 130 ? -27.831 4.991 44.602 1.00 66.75 130 GLY A C 1
ATOM 992 O O . GLY A 1 130 ? -28.354 4.632 45.655 1.00 66.75 130 GLY A O 1
ATOM 993 N N . TYR A 1 131 ? -28.486 5.730 43.702 1.00 64.06 131 TYR A N 1
ATOM 994 C CA . TYR A 1 131 ? -29.891 6.096 43.884 1.00 64.06 131 TYR A CA 1
ATOM 995 C C . TYR A 1 131 ? -30.828 4.893 43.778 1.00 64.06 131 TYR A C 1
ATOM 997 O O . TYR A 1 131 ? -31.721 4.768 44.605 1.00 64.06 131 TYR A O 1
ATOM 1005 N N . ALA A 1 132 ? -30.622 3.980 42.825 1.00 60.41 132 ALA A N 1
ATOM 1006 C CA . ALA A 1 132 ? -31.449 2.780 42.695 1.00 60.41 132 ALA A CA 1
ATOM 1007 C C . ALA A 1 132 ? -31.381 1.886 43.946 1.00 60.41 132 ALA A C 1
ATOM 1009 O O . ALA A 1 132 ? -32.402 1.358 44.371 1.00 60.41 132 ALA A O 1
ATOM 1010 N N . LEU A 1 133 ? -30.210 1.770 44.583 1.00 60.34 133 LEU A N 1
ATOM 1011 C CA . LEU A 1 133 ? -30.058 1.048 45.851 1.00 60.34 133 LEU A CA 1
ATOM 1012 C C . LEU A 1 133 ? -30.790 1.731 47.020 1.00 60.34 133 LEU A C 1
ATOM 1014 O O . LEU A 1 133 ? -31.282 1.041 47.904 1.00 60.34 133 LEU A O 1
ATOM 1018 N N . CYS A 1 134 ? -30.913 3.062 47.002 1.00 60.78 134 CYS A N 1
ATOM 1019 C CA . CYS A 1 134 ? -31.641 3.835 48.016 1.00 60.78 134 CYS A CA 1
ATOM 1020 C C . CYS A 1 134 ? -33.175 3.760 47.858 1.00 60.78 134 CYS A C 1
ATOM 1022 O O . CYS A 1 134 ? -33.899 4.087 48.785 1.00 60.78 134 CYS A O 1
ATOM 1024 N N . TRP A 1 135 ? -33.679 3.342 46.691 1.00 57.81 135 TRP A N 1
ATOM 1025 C CA . TRP A 1 135 ? -35.114 3.116 46.450 1.00 57.81 135 TRP A CA 1
ATOM 1026 C C . TRP A 1 135 ? -35.563 1.674 46.737 1.00 57.81 135 TRP A C 1
ATOM 1028 O O . TRP A 1 135 ? -36.760 1.397 46.724 1.00 57.81 135 TRP A O 1
ATOM 1038 N N . VAL A 1 136 ? -34.621 0.748 46.941 1.00 61.06 136 VAL A N 1
ATOM 1039 C CA . VAL A 1 136 ? -34.894 -0.684 47.176 1.00 61.06 136 VAL A CA 1
ATOM 1040 C C . VAL A 1 136 ? -34.818 -1.054 48.670 1.00 61.06 136 VAL A C 1
ATOM 1042 O O . VAL A 1 136 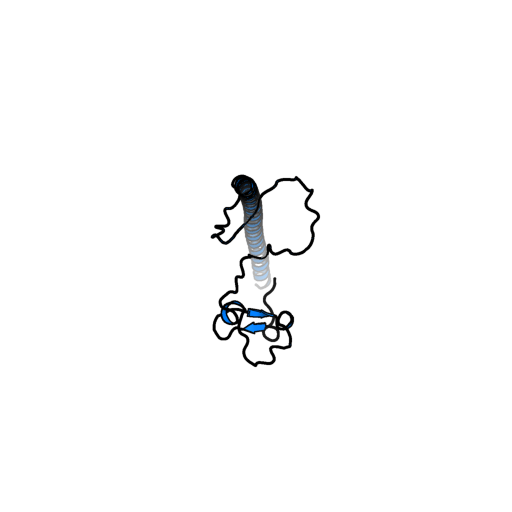? -35.238 -2.148 49.042 1.00 61.06 136 VAL A O 1
ATOM 1045 N N . TYR A 1 137 ? -34.339 -0.145 49.524 1.00 46.59 137 TYR A N 1
ATOM 1046 C CA . TYR A 1 137 ? -34.353 -0.242 50.991 1.00 46.59 137 TYR A CA 1
ATOM 1047 C C . TYR A 1 137 ? -35.371 0.728 51.589 1.00 46.59 137 TYR A C 1
ATOM 1049 O O . TYR A 1 137 ? -35.985 0.356 52.614 1.00 46.59 137 TYR A O 1
#

Sequence (137 aa):
MPLPLPIDRLVCLNCPSIAHRSCVPPDSSAPSFLCPPYSNPNFSYFFSDFDLDAKTKRIKTKDKGNSSLRGHNEKAIDKESTKVLLAAARIATVLMNKVAATAQADAKKRIKDASLAKKKAKEALEHQSGYALCWVY

=== Feature glossary ===
Key to the feature types in this record:

Secondary structure (8-state, DSSP). Secondary structure is the local, repeating backbone conformation. DSSP classifies it into eight states by reading the hydrogen-bond network: three helix types (H, G, I), two β types (E, B), two non-regular types (T, S), and unstructured coil (-).

Backbone torsions (φ/ψ). Backbone dihedra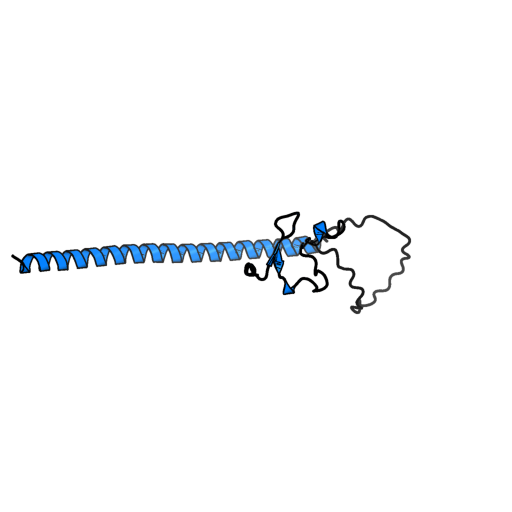l angles. Every residue except chain termini has a φ (preceding-C → N → Cα → C) and a ψ (N → Cα → C → next-N). They are reported in degrees following the IUPAC sign convention. Secondary structure is essentially a statement about which (φ, ψ) basin each residue occupies.

Predicted aligned error. Predicted Aligned Error (PAE) is an AlphaFold confidence matrix: entry (i, j) is the expected error in the position of residue j, in ångströms, when the prediction is superimposed on the true structure at residue i. Low PAE within a block of residues means that block is internally rigid and well-predicted; high PAE between two blocks means their relative placement is uncertain even if each block individually is confident.

B-factor. B-factor (Debye–Waller factor) reflects atomic displacement in the crystal lattice. It is an experimental observable (units Å²), not a prediction; low values mean the atom is pinned down, high values mean it moves or is heterogeneous across the crystal.

Secondary structure (3-state, P-SEA). Three-state secondary structure (P-SEA) collapses the eight DSSP classes into helix (a), strand (b), and coil (c). P-SEA assigns these from Cα geometry alone — distances and angles — without requiring backbone oxygens, so it works on any Cα trace.

Sequence. Primary structure: the covalent order of the twenty standard amino acids along the backbone. Two proteins with the same sequence will (almost always) fold to the same structure; two with 30% identity often share a fold but not the details.

pLDDT. pLDDT is the predicted lDDT-Cα score: AlphaFold's confidence that the local environment of each residue (all inter-atomic distances within 15 Å) is correctly placed. It is a per-residue number between 0 and 100, with higher meaning more reliable.

InterPro / GO / CATH / organism. Functional annotations link the protein to curated databases. InterPro entries identify conserved domains and families by matching the sequence against member-database signatures (Pfam, PROSITE, CDD, …). Gene Ontology (GO) terms describe molecular function, biological process, and cellular component in a controlled vocabulary. CATH places the structure in a hierarchical fold classification (Class/Architecture/Topology/Homologous-superfamily). The organism is the source species.

Contact-map, Ramachandran, and PAE plots. Three diagnostic plots accompany the record. The Cα contact map visualizes the tertiary structure as a 2D adjacency matrix (8 Å cutoff, sequence-local contacts suppressed). The Ramachandran plot shows the distribution of backbone (φ, ψ) torsions, with points in the α and β basins reflecting secondary structure content. The PAE plot shows AlphaFold's inter-residue confidence as a color matrix.

mmCIF coordinates. The mmCIF table is the protein's shape written out atom by atom. For each backbone N, Cα, C, and carbonyl O, it records an (x, y, z) coordinate triple in Å plus the residue type, chain letter, and residue number.

Radius of gyration, Cα contacts, bounding box. Three whole-structure scalars: the radius of gyration (RMS distance of Cα from centroid, in Å), the count of Cα–Cα contacts (pairs closer than 8 Å and separated by more than four residues in sequence — i.e. tertiary, not local, contacts), and the bounding-box dimensions. Together they distinguish compact globular folds from extended fibres or disordered chains.

Foldseek 3Di. The Foldseek 3Di string encodes local tertiary geometry as a 20-letter alphabet — one character per residue — derived from the relative positions of nearby Cα atoms. Unlike the amino-acid sequence, 3Di is a direct function of the 3D structure, so two proteins with the same fold have similar 3Di strings even at low sequence identity.

Rendered structure images. Six rendered views show the 3D structure from the faces of a cube — i.e. along ±x, ±y, ±z. Rendering representation is drawn randomly per protein from cartoon (secondary-structure ribbons), sticks (backbone bonds), or molecular surface; coloring is either N→C rainbow (blue at the N-terminus through red at the C-terminus) or one color per chain.

Nearest PDB structures. The Foldseek neighbor list gives the closest experimentally determined structures in the PDB, ranked by structural alignment. TM-score near 1 means near-identical fold; near 0.3 means only rough topology match. This is how one finds what a novel AlphaFold prediction most resembles in the solved-structure universe.

Solvent-accessible surface area. SASA measures how much of the protein is reachable by solvent. It is computed by rolling a water-sized probe over the atomic surface and summing the exposed area (Å²). Per-residue SASA distinguishes core (buried, low SASA) from surface (exposed, high SASA) residues; total SASA is a whole-molecule size measure.